Protein AF-A0A0W0F720-F1 (afdb_monomer_lite)

Sequence (167 aa):
MTMDANVFPLRGQIEKCSETKIVVDVYQADHIATILGLTQLRLILYTLLVGSDFNNGVLGIGPEIAYGLALASVGDNLISQYQQLSEEDGSEQLLNYLDQLKNDIVHELQNNKHKCLSCHFQKLAKELEQSNDFPTNWLSPLSFFIHLSTSWTHPHANPPDFGQCTS

pLDDT: mean 82.07, std 16.77, range [40.72, 97.06]

Radius of gyration: 23.6 Å; chains: 1; bounding box: 68×61×56 Å

Organism: Moniliophthora roreri (NCBI:txid221103)

Secondary structure (DSSP, 8-state):
-PPPP-----------------------HHHHHHHH---HHHHHHHHHHH-BTTB---TT--HHHHHH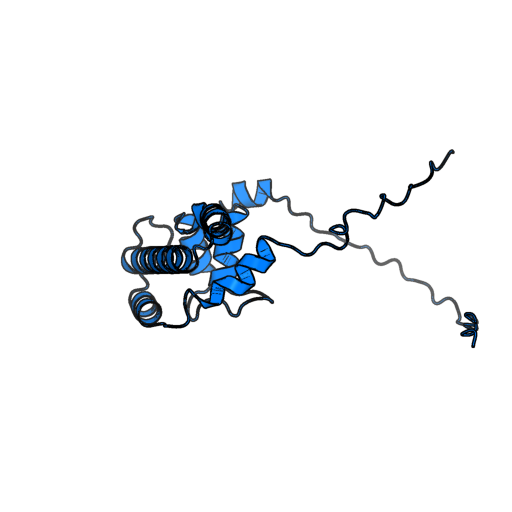HHHTTTTTTHHHHHHHHHHTT-HHHHHHHHHHHHHHHHHHHHH-TTS-SSS--HHHHHHHHT-SSTTGGGHHHHHHHHS---TT--TT-PPP-------

InterPro domains:
  IPR036279 5'-3' exonuclease, C-terminal domain superfamily [SSF47807] (38-131)

Structure (mmCIF, N/CA/C/O backbone):
data_AF-A0A0W0F720-F1
#
_entry.id   AF-A0A0W0F720-F1
#
loop_
_atom_site.group_PDB
_atom_site.id
_atom_site.type_symbol
_atom_site.label_atom_id
_atom_site.label_alt_id
_atom_site.label_comp_id
_atom_site.label_asym_id
_atom_site.label_entity_id
_atom_site.label_seq_id
_atom_site.pdbx_PDB_ins_code
_atom_site.Cartn_x
_atom_site.Cartn_y
_atom_site.Cartn_z
_atom_site.occupancy
_atom_site.B_iso_or_equiv
_atom_site.auth_seq_id
_atom_site.auth_comp_id
_atom_site.auth_asym_id
_atom_site.auth_atom_id
_atom_site.pdbx_PDB_model_num
ATOM 1 N N . MET A 1 1 ? 54.004 -13.759 -7.702 1.00 40.72 1 MET A N 1
ATOM 2 C CA . MET A 1 1 ? 53.291 -14.802 -6.939 1.00 40.72 1 MET A CA 1
ATOM 3 C C . MET A 1 1 ? 52.019 -15.096 -7.720 1.00 40.72 1 MET A C 1
ATOM 5 O O . MET A 1 1 ? 51.046 -14.367 -7.608 1.00 40.72 1 MET A O 1
ATOM 9 N N . THR A 1 2 ? 52.121 -16.015 -8.673 1.00 41.25 2 THR A N 1
ATOM 10 C CA . THR A 1 2 ? 51.064 -16.384 -9.623 1.00 41.25 2 THR A CA 1
ATOM 11 C C . THR A 1 2 ? 50.180 -17.430 -8.959 1.00 41.25 2 THR A C 1
ATOM 13 O O . THR A 1 2 ? 50.687 -18.482 -8.584 1.00 41.25 2 THR A O 1
ATOM 16 N N . MET A 1 3 ? 48.899 -17.113 -8.749 1.00 50.31 3 MET A N 1
ATOM 17 C CA . MET A 1 3 ? 47.930 -18.088 -8.251 1.00 50.31 3 MET A CA 1
ATOM 18 C C . MET A 1 3 ? 47.677 -19.144 -9.325 1.00 50.31 3 MET A C 1
ATOM 20 O O . MET A 1 3 ? 47.357 -18.820 -10.468 1.00 50.31 3 MET A O 1
ATOM 24 N N . ASP A 1 4 ? 47.904 -20.385 -8.909 1.00 48.53 4 ASP A N 1
ATOM 25 C CA . ASP A 1 4 ? 47.860 -21.608 -9.690 1.00 48.53 4 ASP A CA 1
ATOM 26 C C . ASP A 1 4 ? 46.502 -21.875 -10.332 1.00 48.53 4 ASP A C 1
ATOM 28 O O . ASP A 1 4 ? 45.432 -21.593 -9.789 1.00 48.53 4 ASP A O 1
ATOM 32 N N . ALA A 1 5 ? 46.597 -22.464 -11.516 1.00 49.28 5 ALA A N 1
ATOM 33 C CA . ALA A 1 5 ? 45.495 -22.860 -12.356 1.00 49.28 5 ALA A CA 1
ATOM 34 C C . ALA A 1 5 ? 44.690 -24.023 -11.757 1.00 49.28 5 ALA A C 1
ATOM 36 O O . ALA A 1 5 ? 45.227 -25.007 -11.253 1.00 49.28 5 ALA A O 1
ATOM 37 N N . ASN A 1 6 ? 43.375 -23.898 -11.923 1.00 50.19 6 ASN A N 1
ATOM 38 C CA . ASN A 1 6 ? 42.373 -24.950 -12.056 1.00 50.19 6 ASN A CA 1
ATOM 39 C C . ASN A 1 6 ? 42.934 -26.355 -12.346 1.00 50.19 6 ASN A C 1
ATOM 41 O O . ASN A 1 6 ? 43.263 -26.679 -13.486 1.00 50.19 6 ASN A O 1
ATOM 45 N N . VAL A 1 7 ? 42.904 -27.229 -11.340 1.00 43.12 7 VAL A N 1
ATOM 46 C CA . VAL A 1 7 ? 42.933 -28.683 -11.534 1.00 43.12 7 VAL A CA 1
ATOM 47 C C . VAL A 1 7 ? 41.837 -29.289 -10.663 1.00 43.12 7 VAL A C 1
ATOM 49 O O . VAL A 1 7 ? 42.060 -29.672 -9.519 1.00 43.12 7 VAL A O 1
ATOM 52 N N . PHE A 1 8 ? 40.621 -29.362 -11.205 1.00 51.31 8 PHE A N 1
ATOM 53 C CA . PHE A 1 8 ? 39.591 -30.252 -10.673 1.00 51.31 8 PHE A CA 1
ATOM 54 C C . PHE A 1 8 ? 39.796 -31.643 -11.294 1.00 51.31 8 PHE A C 1
ATOM 56 O O . PHE A 1 8 ? 39.709 -31.772 -12.518 1.00 51.31 8 PHE A O 1
ATOM 63 N N . PRO A 1 9 ? 40.056 -32.704 -10.508 1.00 49.94 9 PRO A N 1
ATOM 64 C CA . PRO A 1 9 ? 40.151 -34.051 -11.044 1.00 49.94 9 PRO A CA 1
ATOM 65 C C . PRO A 1 9 ? 38.734 -34.593 -11.272 1.00 49.94 9 PRO A C 1
ATOM 67 O O . PRO A 1 9 ? 38.101 -35.155 -10.380 1.00 49.94 9 PRO A O 1
ATOM 70 N N . LEU A 1 10 ? 38.218 -34.422 -12.489 1.00 48.28 10 LEU A N 1
ATOM 71 C CA . LEU A 1 10 ? 36.960 -35.029 -12.923 1.00 48.28 10 LEU A CA 1
ATOM 72 C C . LEU A 1 10 ? 37.157 -36.530 -13.187 1.00 48.28 10 LEU A C 1
ATOM 74 O O . LEU A 1 10 ? 37.465 -36.964 -14.296 1.00 48.28 10 LEU A O 1
ATOM 78 N N . ARG A 1 11 ? 36.939 -37.339 -12.149 1.00 51.41 11 ARG A N 1
ATOM 79 C CA . ARG A 1 11 ? 36.529 -38.750 -12.264 1.00 51.41 11 ARG A CA 1
ATOM 80 C C . ARG A 1 11 ? 35.359 -39.020 -11.314 1.00 51.41 11 ARG A C 1
ATOM 82 O O . ARG A 1 11 ? 35.405 -39.902 -10.467 1.00 51.41 11 ARG A O 1
ATOM 89 N N . GLY A 1 12 ? 34.307 -38.218 -11.453 1.00 52.91 12 GLY A N 1
ATOM 90 C CA . GLY A 1 12 ? 32.984 -38.527 -10.917 1.00 52.91 12 GLY A CA 1
ATOM 91 C C . GLY A 1 12 ? 32.187 -39.268 -11.982 1.00 52.91 12 GLY A C 1
ATOM 92 O O . GLY A 1 12 ? 32.141 -38.830 -13.130 1.00 5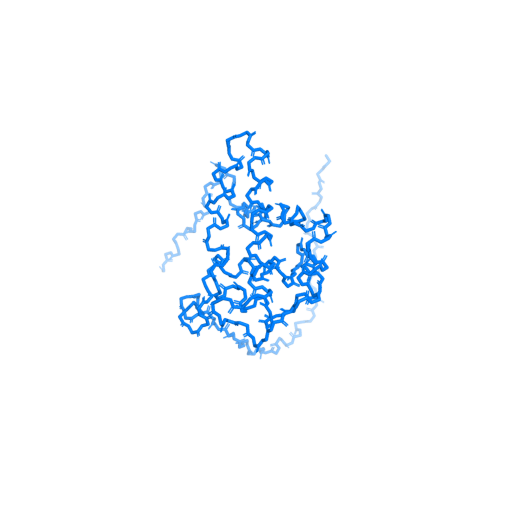2.91 12 GLY A O 1
ATOM 93 N N . GLN A 1 13 ? 31.615 -40.414 -11.623 1.00 54.00 13 GLN A N 1
ATOM 94 C CA . GLN A 1 13 ? 30.661 -41.132 -12.461 1.00 54.00 13 GLN A CA 1
ATOM 95 C C . GLN A 1 13 ? 29.547 -40.163 -12.876 1.00 54.00 13 GLN A C 1
ATOM 97 O O . GLN A 1 13 ? 29.012 -39.446 -12.035 1.00 54.00 13 GLN A O 1
ATOM 102 N N . ILE A 1 14 ? 29.234 -40.112 -14.172 1.00 57.03 14 ILE A N 1
ATOM 103 C CA . ILE A 1 14 ? 28.109 -39.330 -14.686 1.00 57.03 14 ILE A CA 1
ATOM 104 C C . ILE A 1 14 ? 26.842 -40.033 -14.198 1.00 57.03 14 ILE A C 1
ATOM 106 O O . ILE A 1 14 ? 26.371 -40.992 -14.814 1.00 57.03 14 ILE A O 1
ATOM 110 N N . GLU A 1 15 ? 26.333 -39.604 -13.045 1.00 60.09 15 GLU A N 1
ATOM 111 C CA . GLU A 1 15 ? 24.988 -39.949 -12.610 1.00 60.09 15 GLU A CA 1
ATOM 112 C C . GLU A 1 15 ? 24.003 -39.453 -13.669 1.00 60.09 15 GLU A C 1
ATOM 114 O O . GLU A 1 15 ? 24.095 -38.339 -14.190 1.00 60.09 15 GLU A O 1
ATOM 119 N N . LYS A 1 16 ? 23.084 -40.341 -14.041 1.00 54.66 16 LYS A N 1
ATOM 120 C CA . LYS A 1 16 ? 22.041 -40.104 -15.033 1.00 54.66 16 LYS A CA 1
ATOM 121 C C . LYS A 1 16 ? 21.213 -38.904 -14.564 1.00 54.66 16 LYS A C 1
ATOM 123 O O . LYS A 1 16 ? 20.422 -39.033 -13.635 1.00 54.66 16 LYS A O 1
ATOM 128 N N . CYS A 1 17 ? 21.410 -37.746 -15.192 1.00 56.78 17 CYS A N 1
ATOM 129 C CA . CYS A 1 17 ? 20.606 -36.559 -14.939 1.00 56.78 17 CYS A CA 1
ATOM 130 C C . CYS A 1 17 ? 19.174 -36.876 -15.388 1.00 56.78 17 CYS A C 1
ATOM 132 O O . CYS A 1 17 ? 18.890 -36.972 -16.582 1.00 56.78 17 CYS A O 1
ATOM 134 N N . SER A 1 18 ? 18.300 -37.177 -14.429 1.00 64.56 18 SER A N 1
ATOM 135 C CA . SER A 1 18 ? 16.885 -37.400 -14.692 1.00 64.56 18 SER A CA 1
ATOM 136 C C . SER A 1 18 ? 16.275 -36.084 -15.152 1.00 64.56 18 SER A C 1
ATOM 138 O O . SER A 1 18 ? 16.347 -35.089 -14.436 1.00 64.56 18 SER A O 1
ATOM 140 N N . GLU A 1 19 ? 15.700 -36.100 -16.347 1.00 66.62 19 GLU A N 1
ATOM 141 C CA . GLU A 1 19 ? 15.086 -34.959 -17.015 1.00 66.62 19 GLU A CA 1
ATOM 142 C C . GLU A 1 19 ? 13.943 -34.394 -16.152 1.00 66.62 19 GLU A C 1
ATOM 144 O O . GLU A 1 19 ? 12.833 -34.927 -16.107 1.00 66.62 19 GLU A O 1
ATOM 149 N N . THR A 1 20 ? 14.223 -33.334 -15.395 1.00 73.56 20 THR A N 1
ATOM 150 C CA . THR A 1 20 ? 13.205 -32.590 -14.656 1.00 73.56 20 THR A CA 1
ATOM 151 C C . THR A 1 20 ? 12.494 -31.664 -15.631 1.00 73.56 20 THR A C 1
ATOM 153 O O . THR A 1 20 ? 13.048 -30.676 -16.106 1.00 73.56 20 THR A O 1
ATOM 156 N N . LYS A 1 21 ? 11.236 -31.985 -15.944 1.00 77.94 21 LYS A N 1
ATOM 157 C CA . LYS A 1 21 ? 10.357 -31.097 -16.707 1.00 77.94 21 LYS A CA 1
ATOM 158 C C . LYS A 1 21 ? 10.119 -29.821 -15.897 1.00 77.94 21 LYS A C 1
ATOM 160 O O . LYS A 1 21 ? 9.363 -29.832 -14.928 1.00 77.94 21 LYS A O 1
ATOM 165 N N . ILE A 1 22 ? 10.762 -28.731 -16.301 1.00 82.56 22 ILE A N 1
ATOM 166 C CA . ILE A 1 22 ? 10.558 -27.409 -15.709 1.00 82.56 22 ILE A CA 1
ATOM 167 C C . ILE A 1 22 ? 9.231 -26.861 -16.243 1.00 82.56 22 ILE A C 1
ATOM 169 O O . ILE A 1 22 ? 9.065 -26.677 -17.449 1.00 82.56 22 ILE A O 1
ATOM 173 N N . VAL A 1 23 ? 8.274 -26.634 -15.346 1.00 86.06 23 VAL A N 1
ATOM 174 C CA . VAL A 1 23 ? 7.039 -25.896 -15.637 1.00 86.06 23 VAL A CA 1
ATOM 175 C C . VAL A 1 23 ? 7.237 -24.478 -15.118 1.00 86.06 23 VAL A C 1
ATOM 177 O O . VAL A 1 23 ? 7.634 -24.300 -13.969 1.00 86.06 23 VAL A O 1
ATOM 180 N N . VAL A 1 24 ? 7.007 -23.485 -15.976 1.00 88.88 24 VAL A N 1
ATOM 181 C CA . VAL A 1 24 ? 7.143 -22.062 -15.646 1.00 88.88 24 VAL A CA 1
ATOM 182 C C . VAL A 1 24 ? 5.781 -21.404 -15.797 1.00 88.88 24 VAL A C 1
ATOM 184 O O . VAL A 1 24 ? 5.200 -21.445 -16.882 1.00 88.88 24 VAL A O 1
ATOM 187 N N . ASP A 1 25 ? 5.304 -20.773 -14.727 1.00 91.94 25 ASP A N 1
ATOM 188 C CA . ASP A 1 25 ? 4.139 -19.897 -14.781 1.00 91.94 25 ASP A CA 1
ATOM 189 C C . ASP A 1 25 ? 4.586 -18.494 -15.189 1.00 91.94 25 ASP A C 1
ATOM 191 O O . ASP A 1 25 ? 5.444 -17.881 -14.549 1.00 91.94 25 ASP A O 1
ATOM 195 N N . VAL A 1 26 ? 4.019 -17.991 -16.283 1.00 91.62 26 VAL A N 1
ATOM 196 C CA . VAL A 1 26 ? 4.356 -16.676 -16.832 1.00 91.62 26 VAL A CA 1
ATOM 197 C C . VAL A 1 26 ? 3.230 -15.705 -16.520 1.00 91.62 26 VAL A C 1
ATOM 199 O O . VAL A 1 26 ? 2.098 -15.886 -16.968 1.00 91.62 26 VAL A O 1
ATOM 202 N N . TYR A 1 27 ? 3.562 -14.638 -15.799 1.00 91.81 27 TYR A N 1
ATOM 203 C CA . TYR A 1 27 ? 2.641 -13.553 -15.490 1.00 91.81 27 TYR A CA 1
ATOM 204 C C . TYR A 1 27 ? 3.054 -12.296 -16.249 1.00 91.81 27 TYR A C 1
ATOM 206 O O . TYR A 1 27 ? 4.208 -11.873 -16.195 1.00 91.81 27 TYR A O 1
ATOM 214 N N . GLN A 1 28 ? 2.106 -11.695 -16.963 1.00 93.44 28 GLN A N 1
ATOM 215 C CA . GLN A 1 28 ? 2.325 -10.442 -17.680 1.00 93.44 28 GLN A CA 1
ATOM 216 C C . GLN A 1 28 ? 1.856 -9.267 -16.824 1.00 93.44 28 GLN A C 1
ATOM 218 O O . GLN A 1 28 ? 0.734 -9.281 -16.314 1.00 93.44 28 GLN A O 1
ATOM 223 N N . ALA A 1 29 ? 2.701 -8.243 -16.694 1.00 91.38 29 ALA A N 1
ATOM 224 C CA . ALA A 1 29 ? 2.407 -7.059 -15.888 1.00 91.38 29 ALA A CA 1
ATOM 225 C C . ALA A 1 29 ? 1.110 -6.362 -16.336 1.00 91.38 29 ALA A C 1
ATOM 227 O O . ALA A 1 29 ? 0.280 -6.026 -15.495 1.00 91.38 29 ALA A O 1
ATOM 228 N N . ASP A 1 30 ? 0.882 -6.241 -17.647 1.00 93.75 30 ASP A N 1
ATOM 229 C CA . ASP A 1 30 ? -0.328 -5.617 -18.198 1.00 93.75 30 ASP A CA 1
ATOM 230 C C . ASP A 1 30 ? -1.601 -6.392 -17.832 1.00 93.75 30 ASP A C 1
ATOM 232 O O . ASP A 1 30 ? -2.635 -5.801 -17.511 1.00 93.75 30 ASP A O 1
ATOM 236 N N . HIS A 1 31 ? -1.528 -7.727 -17.815 1.00 93.94 31 HIS A N 1
ATOM 237 C CA . HIS A 1 31 ? -2.639 -8.570 -17.374 1.00 93.94 31 HIS A CA 1
ATOM 238 C C . HIS A 1 31 ? -2.897 -8.429 -15.873 1.00 93.94 31 HIS A C 1
ATOM 240 O O . HIS A 1 31 ? -4.054 -8.315 -15.475 1.00 93.94 31 HIS A O 1
ATOM 246 N N . ILE A 1 32 ? -1.850 -8.383 -15.043 1.00 91.88 32 ILE A N 1
ATOM 247 C CA . ILE A 1 32 ? -1.988 -8.130 -13.600 1.00 91.88 32 ILE A CA 1
ATOM 248 C C . ILE A 1 32 ? -2.660 -6.773 -13.367 1.00 91.88 32 ILE A C 1
ATOM 250 O O . ILE A 1 32 ? -3.638 -6.692 -12.623 1.00 91.88 32 ILE A O 1
ATOM 254 N N . ALA A 1 33 ? -2.184 -5.726 -14.041 1.00 92.94 33 ALA A N 1
ATOM 255 C CA . ALA A 1 33 ? -2.739 -4.384 -13.920 1.00 92.94 33 ALA A CA 1
ATOM 256 C C . ALA A 1 33 ? -4.206 -4.328 -14.364 1.00 92.94 33 ALA A C 1
ATOM 258 O O . ALA A 1 33 ? -5.018 -3.684 -13.706 1.00 92.94 33 ALA A O 1
ATOM 259 N N . THR A 1 34 ? -4.566 -5.043 -15.431 1.00 93.94 34 THR A N 1
ATOM 260 C CA . THR A 1 34 ? -5.942 -5.075 -15.949 1.00 93.94 34 THR A CA 1
ATOM 261 C C . THR A 1 34 ? -6.887 -5.861 -15.040 1.00 93.94 34 THR A C 1
ATOM 263 O O . THR A 1 34 ? -8.003 -5.418 -14.782 1.00 93.94 34 THR A O 1
ATOM 266 N N . ILE A 1 35 ? -6.460 -7.028 -14.551 1.00 94.56 35 ILE A N 1
ATOM 267 C CA . ILE A 1 35 ? -7.318 -7.941 -13.781 1.00 94.56 35 ILE A CA 1
ATOM 268 C C . ILE A 1 35 ? -7.445 -7.485 -12.325 1.00 94.56 35 ILE A C 1
ATOM 270 O O . ILE A 1 35 ? -8.536 -7.528 -11.761 1.00 94.56 35 ILE A O 1
ATOM 274 N N . LEU A 1 36 ? -6.337 -7.058 -11.714 1.00 93.81 36 LEU A N 1
ATOM 275 C CA . LEU A 1 36 ? -6.280 -6.689 -10.297 1.00 93.81 36 LEU A CA 1
ATOM 276 C C . LEU A 1 36 ? -6.307 -5.175 -10.071 1.00 93.81 36 LEU A C 1
ATOM 278 O O . LEU A 1 36 ? -6.319 -4.733 -8.931 1.00 93.81 36 LEU A O 1
ATOM 282 N N . GLY A 1 37 ? -6.251 -4.350 -11.119 1.00 93.06 37 GLY A N 1
ATOM 283 C CA . GLY A 1 37 ? -6.135 -2.896 -10.954 1.00 93.06 37 GLY A CA 1
ATOM 284 C C . GLY A 1 37 ? -4.812 -2.454 -10.312 1.00 93.06 37 GLY A C 1
ATOM 285 O O . GLY A 1 37 ? -4.713 -1.318 -9.838 1.00 93.06 37 GLY A O 1
ATOM 286 N N . LEU A 1 38 ? -3.808 -3.339 -10.264 1.00 92.44 38 LEU A N 1
ATOM 287 C CA . LEU A 1 38 ? -2.510 -3.097 -9.638 1.00 92.44 38 LEU A CA 1
ATOM 288 C C . LEU A 1 38 ? -1.472 -2.716 -10.690 1.00 92.44 38 LEU A C 1
ATOM 290 O O . LEU A 1 38 ? -0.831 -3.568 -11.302 1.00 92.44 38 LEU A O 1
ATOM 294 N N . THR A 1 39 ? -1.295 -1.414 -10.885 1.00 93.25 39 THR A N 1
ATOM 295 C CA . THR A 1 39 ? -0.152 -0.877 -11.629 1.00 93.25 39 THR A CA 1
ATOM 296 C C . THR A 1 39 ? 1.144 -1.094 -10.843 1.00 93.25 39 THR A C 1
ATOM 298 O O . THR A 1 39 ? 1.119 -1.377 -9.644 1.00 93.25 39 THR A O 1
ATOM 301 N N . GLN A 1 40 ? 2.298 -0.899 -11.486 1.00 91.19 40 GLN A N 1
ATOM 302 C CA . GLN A 1 40 ? 3.595 -0.956 -10.802 1.00 91.19 40 GLN A CA 1
ATOM 303 C C . GLN A 1 40 ? 3.649 -0.032 -9.570 1.00 91.19 40 GLN A C 1
ATOM 305 O O . GLN A 1 40 ? 4.138 -0.436 -8.519 1.00 91.19 40 GLN A O 1
ATOM 310 N N . LEU A 1 41 ? 3.095 1.182 -9.675 1.00 92.00 41 LEU A N 1
ATOM 311 C CA . LEU A 1 41 ? 3.053 2.158 -8.578 1.00 92.00 41 LEU A CA 1
ATOM 312 C C . LEU A 1 41 ? 2.242 1.632 -7.389 1.00 92.00 41 LEU A C 1
ATOM 314 O O . LEU A 1 41 ? 2.676 1.697 -6.240 1.00 92.00 41 LEU A O 1
ATOM 318 N N . ARG A 1 42 ? 1.086 1.037 -7.682 1.00 94.06 42 ARG A N 1
ATOM 319 C CA . ARG A 1 42 ? 0.202 0.442 -6.678 1.00 94.06 42 ARG A CA 1
ATOM 320 C C . ARG A 1 42 ? 0.803 -0.804 -6.043 1.00 94.06 42 ARG A C 1
ATOM 322 O O . ARG A 1 42 ? 0.610 -1.015 -4.851 1.00 94.06 42 ARG A O 1
ATOM 329 N N . LEU A 1 43 ? 1.564 -1.595 -6.802 1.00 93.56 43 LEU A N 1
ATOM 330 C CA . LEU A 1 43 ? 2.329 -2.724 -6.267 1.00 93.56 43 LEU A CA 1
ATOM 331 C C . LEU A 1 43 ? 3.432 -2.262 -5.316 1.00 93.56 43 LEU A C 1
ATOM 333 O O . LEU A 1 43 ? 3.643 -2.894 -4.284 1.00 93.56 43 LEU A O 1
ATOM 337 N N . ILE A 1 44 ? 4.104 -1.151 -5.615 1.00 93.38 44 ILE A N 1
ATOM 338 C CA . ILE A 1 44 ? 5.102 -0.577 -4.706 1.00 93.38 44 ILE A CA 1
ATOM 339 C C . ILE A 1 44 ? 4.434 -0.108 -3.414 1.00 93.38 44 ILE A C 1
ATOM 341 O O . ILE A 1 44 ? 4.867 -0.521 -2.342 1.00 93.38 44 ILE A O 1
ATOM 345 N N . LEU A 1 45 ? 3.332 0.649 -3.489 1.00 94.75 45 LEU A N 1
ATOM 346 C CA . LEU A 1 45 ? 2.570 1.031 -2.293 1.00 94.75 45 LEU A CA 1
ATOM 347 C C . LEU A 1 45 ? 2.110 -0.198 -1.494 1.00 94.75 45 LEU A C 1
ATOM 349 O O . LEU A 1 45 ? 2.305 -0.256 -0.283 1.00 94.75 45 LEU A O 1
ATOM 353 N N . TYR A 1 46 ? 1.542 -1.199 -2.168 1.00 95.56 46 TYR A N 1
ATOM 354 C CA . TYR A 1 46 ? 1.132 -2.457 -1.547 1.00 95.56 46 TYR A CA 1
ATOM 355 C C . TYR A 1 46 ? 2.295 -3.118 -0.793 1.00 95.56 46 TYR A C 1
ATOM 357 O O . TYR A 1 46 ? 2.142 -3.535 0.352 1.00 95.56 46 TYR A O 1
ATOM 365 N N . THR A 1 47 ? 3.476 -3.156 -1.404 1.00 94.56 47 THR A N 1
ATOM 366 C CA . THR A 1 47 ? 4.679 -3.768 -0.827 1.00 94.56 47 THR A CA 1
ATOM 367 C C . THR A 1 47 ? 5.211 -2.962 0.363 1.00 94.56 47 THR A C 1
ATOM 369 O O . THR A 1 47 ? 5.630 -3.526 1.373 1.00 94.56 47 THR A O 1
ATOM 372 N N . LEU A 1 48 ? 5.127 -1.631 0.306 1.00 94.56 48 LEU A N 1
ATOM 373 C CA . LEU A 1 48 ? 5.472 -0.753 1.426 1.00 94.56 48 LEU A CA 1
ATOM 374 C C . LEU A 1 48 ? 4.547 -0.944 2.636 1.00 94.56 48 LEU A C 1
ATOM 376 O O . LEU A 1 48 ? 4.993 -0.834 3.780 1.00 94.56 48 LEU A O 1
ATOM 380 N N . LEU A 1 49 ? 3.277 -1.256 2.377 1.00 95.50 49 LEU A N 1
ATOM 381 C CA . LEU A 1 49 ? 2.253 -1.489 3.391 1.00 95.50 49 LEU A CA 1
ATOM 382 C C . LEU A 1 49 ? 2.333 -2.892 4.005 1.00 95.50 49 LEU A C 1
ATOM 384 O O . LEU A 1 49 ? 2.310 -3.013 5.225 1.00 95.50 49 LEU A O 1
ATOM 388 N N . VAL A 1 50 ? 2.434 -3.942 3.188 1.00 96.31 50 VAL A N 1
ATOM 389 C CA . VAL A 1 50 ? 2.455 -5.341 3.662 1.00 96.31 50 VAL A CA 1
ATOM 390 C C . VAL A 1 50 ? 3.833 -5.749 4.178 1.00 96.31 50 VAL A C 1
ATOM 392 O O . VAL A 1 50 ? 3.935 -6.534 5.116 1.00 96.31 50 VAL A O 1
ATOM 395 N N . GLY A 1 51 ? 4.885 -5.201 3.577 1.00 94.25 51 GLY A N 1
ATOM 396 C CA . GLY A 1 51 ? 6.261 -5.612 3.800 1.00 94.25 51 GLY A CA 1
ATOM 397 C C . GLY A 1 51 ? 6.828 -6.442 2.652 1.00 94.25 51 GLY A C 1
ATOM 398 O O . GLY A 1 51 ? 6.112 -6.995 1.816 1.00 94.25 51 GLY A O 1
ATOM 399 N N . SER A 1 52 ? 8.151 -6.503 2.626 1.00 90.75 52 SER A N 1
ATOM 400 C CA . SER A 1 52 ? 8.993 -7.237 1.687 1.00 90.75 52 SER A CA 1
ATOM 401 C C . SER A 1 52 ? 10.323 -7.567 2.349 1.00 90.75 52 SER A C 1
ATOM 403 O O . SER A 1 52 ? 10.574 -7.197 3.493 1.00 90.75 52 SER A O 1
ATOM 405 N N . ASP A 1 53 ? 11.234 -8.174 1.599 1.00 89.31 53 ASP A N 1
ATOM 406 C CA . ASP A 1 53 ? 12.602 -8.411 2.063 1.00 89.31 53 ASP A CA 1
ATOM 407 C C . ASP A 1 53 ? 13.350 -7.112 2.433 1.00 89.31 53 ASP A C 1
ATOM 409 O O . ASP A 1 53 ? 14.345 -7.152 3.155 1.00 89.31 53 ASP A O 1
ATOM 413 N N . PHE A 1 54 ? 12.866 -5.951 1.973 1.00 84.00 54 PHE A N 1
ATOM 414 C CA . PHE A 1 54 ? 13.472 -4.642 2.226 1.00 84.00 54 PHE A CA 1
ATOM 415 C C . PHE A 1 54 ? 12.776 -3.848 3.341 1.00 84.00 54 PHE A C 1
ATOM 417 O O . PHE A 1 54 ? 13.315 -2.836 3.790 1.00 84.00 54 PHE A O 1
ATOM 424 N N . ASN A 1 55 ? 11.583 -4.259 3.788 1.00 89.88 55 ASN A N 1
ATOM 425 C CA . ASN A 1 55 ? 10.817 -3.550 4.815 1.00 89.88 55 ASN A CA 1
ATOM 426 C C . ASN A 1 55 ? 9.848 -4.467 5.568 1.00 89.88 55 ASN A C 1
ATOM 428 O O . ASN A 1 55 ? 9.169 -5.296 4.984 1.00 89.88 55 ASN A O 1
ATOM 432 N N . ASN A 1 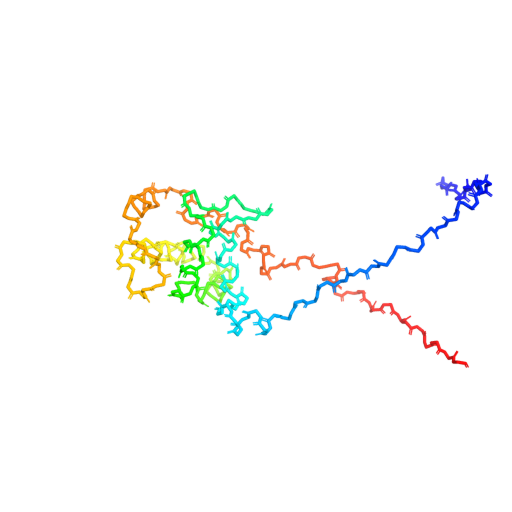56 ? 9.649 -4.222 6.861 1.00 90.94 56 ASN A N 1
ATOM 433 C CA . ASN A 1 56 ? 8.702 -5.009 7.665 1.00 90.94 56 ASN A CA 1
ATOM 434 C C . ASN A 1 56 ? 7.221 -4.657 7.420 1.00 90.94 56 ASN A C 1
ATOM 436 O O . ASN A 1 56 ? 6.350 -5.157 8.127 1.00 90.94 56 ASN A O 1
ATOM 440 N N . GLY A 1 57 ? 6.934 -3.770 6.464 1.00 93.06 57 GLY A N 1
ATOM 441 C CA . GLY A 1 57 ? 5.593 -3.248 6.237 1.00 93.06 57 GLY A CA 1
ATOM 442 C C . GLY A 1 57 ? 5.118 -2.331 7.360 1.00 93.06 57 GLY A C 1
ATOM 443 O O . GLY A 1 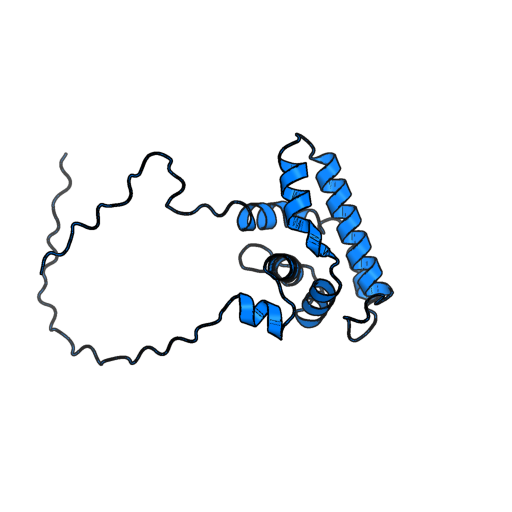57 ? 5.908 -1.768 8.125 1.00 93.06 57 GLY A O 1
ATOM 444 N N . VAL A 1 58 ? 3.803 -2.177 7.439 1.00 93.88 58 VAL A N 1
ATOM 445 C CA . VAL A 1 58 ? 3.106 -1.379 8.439 1.00 93.88 58 VAL A CA 1
ATOM 446 C C . VAL A 1 58 ? 2.327 -2.318 9.356 1.00 93.88 58 VAL A C 1
ATOM 448 O O . VAL A 1 58 ? 1.483 -3.095 8.909 1.00 93.88 58 VAL A O 1
ATOM 451 N N . LEU A 1 59 ? 2.600 -2.244 10.660 1.00 93.50 59 LEU A N 1
ATOM 452 C CA . LEU A 1 59 ? 1.982 -3.133 11.642 1.00 93.50 59 LEU A CA 1
ATOM 453 C C . LEU A 1 59 ? 0.449 -3.035 11.583 1.00 93.50 59 LEU A C 1
ATOM 455 O O . LEU A 1 59 ? -0.120 -1.951 11.661 1.00 93.50 59 LEU A O 1
ATOM 459 N N . GLY A 1 60 ? -0.213 -4.186 11.463 1.00 93.56 60 GLY A N 1
ATOM 460 C CA . GLY A 1 60 ? -1.673 -4.277 11.396 1.00 93.56 60 GLY A CA 1
ATOM 461 C C . GLY A 1 60 ? -2.273 -4.076 10.001 1.00 93.56 60 GLY A C 1
ATOM 462 O O . GLY A 1 60 ? -3.459 -4.357 9.825 1.00 93.56 60 GLY A O 1
ATOM 463 N N . ILE A 1 61 ? -1.484 -3.674 8.997 1.00 95.75 61 ILE A N 1
ATOM 464 C CA . ILE A 1 61 ? -1.922 -3.657 7.597 1.00 95.75 61 ILE A CA 1
ATOM 465 C C . ILE A 1 61 ? -1.572 -4.997 6.942 1.00 95.75 61 ILE A C 1
ATOM 467 O O . ILE A 1 61 ? -0.424 -5.279 6.617 1.00 95.75 61 ILE A O 1
ATOM 471 N N . GLY A 1 62 ? -2.591 -5.836 6.748 1.00 96.00 62 GLY A N 1
ATOM 472 C CA . GLY A 1 62 ? -2.470 -7.081 5.988 1.00 96.00 62 GLY A CA 1
ATOM 473 C C . GLY A 1 62 ? -2.703 -6.899 4.479 1.00 96.00 62 GLY A C 1
ATOM 474 O O . GLY A 1 62 ? -3.137 -5.826 4.048 1.00 96.00 62 GLY A O 1
ATOM 475 N N . PRO A 1 63 ? -2.503 -7.966 3.679 1.00 96.75 63 PRO A N 1
ATOM 476 C CA . PRO A 1 63 ? -2.713 -7.977 2.228 1.00 96.75 63 PRO A CA 1
ATOM 477 C C . PRO A 1 63 ? -4.042 -7.376 1.759 1.00 96.75 63 PRO A C 1
ATOM 479 O O . PRO A 1 63 ? -4.065 -6.573 0.835 1.00 96.75 63 PRO A O 1
ATOM 482 N N . GLU A 1 64 ? -5.156 -7.714 2.409 1.00 96.50 64 GLU A N 1
ATOM 483 C CA . GLU A 1 64 ? -6.486 -7.241 1.999 1.00 96.50 64 GLU A CA 1
ATOM 484 C C . GLU A 1 64 ? -6.646 -5.725 2.175 1.00 96.50 64 GLU A C 1
ATOM 486 O O . GLU A 1 64 ? -7.150 -5.039 1.285 1.00 96.50 64 GLU A O 1
ATOM 491 N N . ILE A 1 65 ? -6.175 -5.190 3.306 1.00 96.88 65 ILE A N 1
ATOM 492 C CA . ILE A 1 65 ? -6.223 -3.753 3.601 1.00 96.88 65 ILE A CA 1
ATOM 493 C C . ILE A 1 65 ? -5.288 -3.010 2.647 1.00 96.88 65 ILE A C 1
ATOM 495 O O . ILE A 1 65 ? -5.688 -2.014 2.049 1.00 96.88 65 ILE A O 1
ATOM 499 N N . ALA A 1 66 ? -4.063 -3.511 2.465 1.00 97.06 66 ALA A N 1
ATOM 500 C CA . ALA A 1 66 ? -3.093 -2.919 1.551 1.00 97.06 66 ALA A CA 1
ATOM 501 C C . ALA A 1 66 ? -3.597 -2.902 0.105 1.00 97.06 66 ALA A C 1
ATOM 503 O O . ALA A 1 66 ? -3.434 -1.901 -0.587 1.00 97.06 66 ALA A O 1
ATOM 504 N N . TYR A 1 67 ? -4.244 -3.979 -0.344 1.00 96.94 67 TYR A N 1
ATOM 505 C CA . TYR A 1 67 ? -4.852 -4.048 -1.668 1.00 96.94 67 TYR A CA 1
ATOM 506 C C . TYR A 1 67 ? -5.970 -3.012 -1.826 1.00 96.94 67 TYR A C 1
ATOM 508 O O . TYR A 1 67 ? -5.981 -2.268 -2.805 1.00 96.94 67 TYR A O 1
ATOM 516 N N . GLY A 1 68 ? -6.860 -2.890 -0.836 1.00 96.75 68 GLY A N 1
ATOM 517 C CA . GLY A 1 68 ? -7.902 -1.863 -0.850 1.00 96.75 68 GLY A CA 1
ATOM 518 C C . GLY A 1 68 ? -7.338 -0.437 -0.865 1.00 96.75 68 GLY A C 1
ATOM 519 O O . GLY A 1 68 ? -7.803 0.394 -1.643 1.00 96.75 68 GLY A O 1
ATOM 520 N N . LEU A 1 69 ? -6.291 -0.160 -0.083 1.00 96.25 69 LEU A N 1
ATOM 521 C CA . LEU A 1 69 ? -5.591 1.133 -0.096 1.00 96.25 69 LEU A CA 1
ATOM 522 C C . LEU A 1 69 ? -4.907 1.414 -1.442 1.00 96.25 69 LEU A C 1
ATOM 524 O O . LEU A 1 69 ? -4.952 2.542 -1.934 1.00 96.25 69 LEU A O 1
ATOM 528 N N . ALA A 1 70 ? -4.315 0.392 -2.062 1.00 95.50 70 ALA A N 1
ATOM 529 C CA . ALA A 1 70 ? -3.706 0.500 -3.383 1.00 95.50 70 ALA A CA 1
ATOM 530 C C . ALA A 1 70 ? -4.746 0.793 -4.477 1.00 95.50 70 ALA A C 1
ATOM 532 O O . ALA A 1 70 ? -4.488 1.593 -5.376 1.00 95.50 70 ALA A O 1
ATOM 533 N N . LEU A 1 71 ? -5.943 0.207 -4.382 1.00 95.94 71 LEU A N 1
ATOM 534 C CA . LEU A 1 71 ? -7.057 0.503 -5.288 1.00 95.94 71 LEU A CA 1
ATOM 535 C C . LEU A 1 71 ? -7.678 1.886 -5.059 1.00 95.94 71 LEU A C 1
ATOM 537 O O . LEU A 1 71 ? -8.180 2.481 -6.011 1.00 95.94 71 LEU A O 1
ATOM 541 N N . ALA A 1 72 ? -7.609 2.411 -3.834 1.00 94.44 72 ALA A N 1
ATOM 542 C CA . ALA A 1 72 ? -8.095 3.744 -3.482 1.00 94.44 72 ALA A CA 1
ATOM 543 C C . ALA A 1 72 ? -7.215 4.891 -4.022 1.00 94.44 72 ALA A C 1
ATOM 545 O O . ALA A 1 72 ? -7.476 6.052 -3.713 1.00 94.44 72 ALA A O 1
ATOM 546 N N . SER A 1 73 ? -6.181 4.594 -4.823 1.00 89.25 73 SER A N 1
ATOM 547 C CA . SER A 1 73 ? -5.302 5.584 -5.467 1.00 89.25 73 SER A CA 1
ATOM 548 C C . SER A 1 73 ? -4.513 6.486 -4.510 1.00 89.25 73 SER A C 1
ATOM 550 O O . SER A 1 73 ? -3.941 7.485 -4.944 1.00 89.25 73 SER A O 1
ATOM 552 N N . VAL A 1 74 ? -4.423 6.134 -3.223 1.00 88.31 74 VAL A N 1
ATOM 553 C CA . VAL A 1 74 ? -3.821 6.992 -2.187 1.00 88.31 74 VAL A CA 1
ATOM 554 C C . VAL A 1 74 ? -2.329 7.268 -2.443 1.00 88.31 74 VAL A C 1
ATOM 556 O O . VAL A 1 74 ? -1.829 8.318 -2.065 1.00 88.31 74 VAL A O 1
ATOM 559 N N . GLY A 1 75 ? -1.625 6.388 -3.164 1.00 86.88 75 GLY A N 1
ATOM 560 C CA . GLY A 1 75 ? -0.208 6.560 -3.519 1.00 86.88 75 GLY A CA 1
ATOM 561 C C . GLY A 1 75 ? 0.092 6.529 -5.017 1.00 86.88 75 GLY A C 1
ATOM 562 O O . GLY A 1 75 ? 1.227 6.240 -5.387 1.00 86.88 75 GLY A O 1
ATOM 563 N N . ASP A 1 76 ? -0.876 6.829 -5.890 1.00 90.81 76 ASP A N 1
ATOM 564 C CA . ASP A 1 76 ? -0.646 6.801 -7.349 1.00 90.81 76 ASP A CA 1
ATOM 565 C C . ASP A 1 76 ? 0.442 7.805 -7.798 1.00 90.81 76 ASP A C 1
ATOM 567 O O . ASP A 1 76 ? 1.076 7.599 -8.826 1.00 90.81 76 ASP A O 1
ATOM 571 N N . ASN A 1 77 ? 0.723 8.842 -7.001 1.00 90.12 77 ASN A N 1
ATOM 572 C CA . ASN A 1 77 ? 1.766 9.841 -7.275 1.00 90.12 77 ASN A CA 1
ATOM 573 C C . ASN A 1 77 ? 3.064 9.630 -6.471 1.00 90.12 77 ASN A C 1
ATOM 575 O O . ASN A 1 77 ? 3.956 10.477 -6.528 1.00 90.12 77 ASN A O 1
ATOM 579 N N . LEU A 1 78 ? 3.178 8.530 -5.717 1.00 90.12 78 LEU A N 1
ATOM 580 C CA . LEU A 1 78 ? 4.269 8.304 -4.761 1.00 90.12 78 LEU A CA 1
ATOM 581 C C . LEU A 1 78 ? 5.650 8.409 -5.409 1.00 90.12 78 LEU A C 1
ATOM 583 O O . LEU A 1 78 ? 6.509 9.131 -4.915 1.00 90.12 78 LEU A O 1
ATOM 587 N N . ILE A 1 79 ? 5.857 7.726 -6.536 1.00 88.69 79 ILE A N 1
ATOM 588 C CA . ILE A 1 79 ? 7.172 7.691 -7.189 1.00 88.69 79 ILE A CA 1
ATOM 589 C C . ILE A 1 79 ? 7.520 9.038 -7.812 1.00 88.69 79 ILE A C 1
ATOM 591 O O . ILE A 1 79 ? 8.630 9.519 -7.611 1.00 88.69 79 ILE A O 1
ATOM 595 N N . SER A 1 80 ? 6.584 9.662 -8.532 1.00 89.44 80 SER A N 1
ATOM 596 C CA . SER A 1 80 ? 6.841 10.952 -9.179 1.00 89.44 80 SER A CA 1
ATOM 597 C C . SER A 1 80 ? 7.165 12.042 -8.159 1.00 89.44 80 SER A C 1
ATOM 599 O O . SER A 1 80 ? 8.095 12.812 -8.371 1.00 89.44 80 SER A O 1
ATOM 601 N N . GLN A 1 81 ? 6.438 12.076 -7.034 1.00 89.25 81 GLN A N 1
ATOM 602 C CA . GLN A 1 81 ? 6.693 13.037 -5.957 1.00 89.25 81 GLN A CA 1
ATOM 603 C C . GLN A 1 81 ? 8.007 12.730 -5.240 1.00 89.25 81 GLN A C 1
ATOM 605 O O . GLN A 1 81 ? 8.791 13.639 -4.990 1.00 89.25 81 GLN A O 1
ATOM 610 N N . TYR A 1 82 ? 8.293 11.454 -4.968 1.00 88.81 82 TYR A N 1
ATOM 611 C CA . TYR A 1 82 ? 9.561 11.060 -4.361 1.00 88.81 82 TYR A CA 1
ATOM 612 C C . TYR A 1 82 ? 10.756 11.490 -5.219 1.00 88.81 82 TYR A C 1
ATOM 614 O O . TYR A 1 82 ? 11.670 12.118 -4.700 1.00 88.81 82 TYR A O 1
ATOM 622 N N . GLN A 1 83 ? 10.744 11.191 -6.522 1.00 87.94 83 GLN A N 1
ATOM 623 C CA . GLN A 1 83 ? 11.840 11.543 -7.431 1.00 87.94 83 GLN A CA 1
ATOM 624 C C . GLN A 1 83 ? 12.062 13.055 -7.470 1.00 87.94 83 GLN A C 1
ATOM 626 O O . GLN A 1 83 ? 13.168 13.510 -7.188 1.00 87.94 83 GLN A O 1
ATOM 631 N N . GLN A 1 84 ? 10.995 13.823 -7.711 1.00 88.12 84 GLN A N 1
ATOM 632 C CA . GLN A 1 84 ? 11.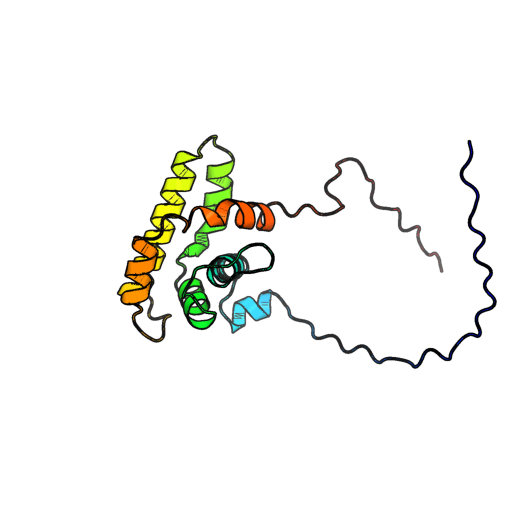061 15.281 -7.786 1.00 88.12 84 GLN A CA 1
ATOM 633 C C . GLN A 1 84 ? 11.621 15.901 -6.496 1.00 88.12 84 GLN A C 1
ATOM 635 O O . GLN A 1 84 ? 12.527 16.727 -6.544 1.00 88.12 84 GLN A O 1
ATOM 640 N N . LEU A 1 85 ? 11.123 15.471 -5.334 1.00 86.94 85 LEU A N 1
ATOM 641 C CA . LEU A 1 85 ? 11.518 16.040 -4.042 1.00 86.94 85 LEU A CA 1
ATOM 642 C C . LEU A 1 85 ? 12.883 15.531 -3.552 1.00 86.94 85 LEU A C 1
ATOM 644 O O . LEU A 1 85 ? 13.534 16.198 -2.749 1.00 86.94 85 LEU A O 1
ATOM 648 N N . SER A 1 86 ? 13.328 14.361 -4.022 1.00 82.69 86 SER A N 1
ATOM 649 C CA . SER A 1 86 ? 14.649 13.811 -3.689 1.00 82.69 86 SER A CA 1
ATOM 650 C C . SER A 1 86 ? 15.800 14.516 -4.413 1.00 82.69 86 SER A C 1
ATOM 652 O O . SER A 1 86 ? 16.914 14.536 -3.894 1.00 82.69 86 SER A O 1
ATOM 654 N N . GLU A 1 87 ? 15.542 15.106 -5.584 1.00 80.12 87 GLU A N 1
ATOM 655 C CA . GLU A 1 87 ? 16.550 15.807 -6.389 1.00 80.12 87 GLU A CA 1
ATOM 656 C C . GLU A 1 87 ? 16.757 17.269 -5.944 1.00 80.12 87 GLU A C 1
ATOM 658 O O . GLU A 1 87 ? 17.866 17.795 -6.043 1.00 80.12 87 GLU A O 1
ATOM 663 N N . GLU A 1 88 ? 15.720 17.926 -5.416 1.00 71.56 88 GLU A N 1
ATOM 664 C CA . GLU A 1 88 ? 15.707 19.367 -5.117 1.00 71.56 88 GLU A CA 1
ATOM 665 C C . GLU A 1 88 ? 16.125 19.725 -3.672 1.00 71.56 88 GLU A C 1
ATOM 667 O O . GLU A 1 88 ? 15.447 20.518 -3.032 1.00 71.56 88 GLU A O 1
ATOM 672 N N . ASP A 1 89 ? 17.198 19.146 -3.106 1.00 66.31 89 ASP A N 1
ATOM 673 C CA . ASP A 1 89 ? 17.709 19.447 -1.732 1.00 66.31 89 ASP A CA 1
ATOM 674 C C . ASP A 1 89 ? 16.607 19.424 -0.621 1.00 66.31 89 ASP A C 1
ATOM 676 O O . ASP A 1 89 ? 16.759 19.924 0.497 1.00 66.31 89 ASP A O 1
ATOM 680 N N . GLY A 1 90 ? 15.455 18.820 -0.941 1.00 66.12 90 GLY A N 1
ATOM 681 C CA . GLY A 1 90 ? 14.133 19.146 -0.404 1.00 66.12 90 GLY A CA 1
ATOM 682 C C . GLY A 1 90 ? 13.668 18.169 0.660 1.00 66.12 90 GLY A C 1
ATOM 683 O O . GLY A 1 90 ? 12.490 17.820 0.724 1.00 66.12 90 GLY A O 1
ATOM 684 N N . SER A 1 91 ? 14.597 17.711 1.499 1.00 77.75 91 SER A N 1
ATOM 685 C CA . SER A 1 91 ? 14.338 16.693 2.528 1.00 77.75 91 SER A CA 1
ATOM 686 C C . SER A 1 91 ? 13.109 17.001 3.399 1.00 77.75 91 SER A C 1
ATOM 688 O O . SER A 1 91 ? 12.315 16.106 3.677 1.00 77.75 91 SER A O 1
ATOM 690 N N . GLU A 1 92 ? 12.887 18.268 3.758 1.00 85.56 92 GLU A N 1
ATOM 691 C CA . GLU A 1 92 ? 11.707 18.708 4.516 1.00 85.56 92 GLU A CA 1
ATOM 692 C C . GLU A 1 92 ? 10.401 18.577 3.713 1.00 85.56 92 GLU A C 1
ATOM 694 O O . GLU A 1 92 ? 9.380 18.142 4.242 1.00 85.56 92 GLU A O 1
ATOM 699 N N . GLN A 1 93 ? 10.422 18.896 2.418 1.00 87.50 93 GLN A N 1
ATOM 700 C CA . GLN A 1 93 ? 9.249 18.776 1.549 1.00 87.50 93 GLN A CA 1
ATOM 701 C C . GLN A 1 93 ? 8.870 17.312 1.325 1.00 87.50 93 GLN A C 1
ATOM 703 O O . GLN A 1 93 ? 7.685 16.982 1.313 1.00 87.50 93 GLN A O 1
ATOM 708 N N . LEU A 1 94 ? 9.867 16.430 1.202 1.00 88.56 94 LEU A N 1
ATOM 709 C CA . LEU A 1 94 ? 9.642 14.992 1.112 1.00 88.56 94 LEU A CA 1
ATOM 710 C C . LEU A 1 94 ? 8.993 14.447 2.391 1.00 88.56 94 LEU A C 1
ATOM 712 O O . LEU A 1 94 ? 8.032 13.687 2.303 1.00 88.56 94 LEU A O 1
ATOM 716 N N . LEU A 1 95 ? 9.470 14.863 3.568 1.00 89.00 95 LEU A N 1
ATOM 717 C CA . LEU A 1 95 ? 8.855 14.478 4.843 1.00 89.00 95 LEU A CA 1
ATOM 718 C C . LEU A 1 95 ? 7.412 14.987 4.947 1.00 89.00 95 LEU A C 1
ATOM 720 O O . LEU A 1 95 ? 6.520 14.204 5.261 1.00 89.00 95 LEU A O 1
ATOM 724 N N . ASN A 1 96 ? 7.159 16.244 4.572 1.00 91.06 96 ASN A N 1
ATOM 725 C CA . ASN A 1 96 ? 5.807 16.807 4.539 1.00 91.06 96 ASN A CA 1
ATOM 726 C C . ASN A 1 96 ? 4.878 16.045 3.580 1.00 91.06 96 ASN A C 1
ATOM 728 O O . ASN A 1 96 ? 3.710 15.810 3.894 1.00 91.06 96 ASN A O 1
ATOM 732 N N . TYR A 1 97 ? 5.385 15.640 2.412 1.00 91.88 97 TYR A N 1
ATOM 733 C CA . TYR A 1 97 ? 4.630 14.821 1.466 1.00 91.88 97 TYR A CA 1
ATOM 734 C C . TYR A 1 97 ? 4.294 13.446 2.048 1.00 91.88 97 TYR A C 1
ATOM 736 O O . TYR A 1 97 ? 3.159 12.984 1.932 1.00 91.88 97 TYR A O 1
ATOM 744 N N . LEU A 1 98 ? 5.262 12.795 2.693 1.00 92.06 98 LEU A N 1
ATOM 745 C CA . LEU A 1 98 ? 5.029 11.504 3.323 1.00 92.06 98 LEU A CA 1
ATOM 746 C C . LEU A 1 98 ? 4.024 11.620 4.480 1.00 92.06 98 LEU A C 1
ATOM 748 O O . LEU A 1 98 ? 3.120 10.791 4.571 1.00 92.06 98 LEU A O 1
ATOM 752 N N . ASP A 1 99 ? 4.099 12.668 5.299 1.00 92.06 99 ASP A N 1
ATOM 753 C CA . ASP A 1 99 ? 3.100 12.937 6.340 1.00 92.06 99 ASP A CA 1
ATOM 754 C C . ASP A 1 99 ? 1.700 13.154 5.752 1.00 92.06 99 ASP A C 1
ATOM 756 O O . ASP A 1 99 ? 0.715 12.615 6.268 1.00 92.06 99 ASP A O 1
ATOM 760 N N . GLN A 1 100 ? 1.594 13.866 4.626 1.00 93.56 100 GLN A N 1
ATOM 761 C CA . GLN A 1 100 ? 0.329 13.995 3.902 1.00 93.56 100 GLN A CA 1
ATOM 762 C C . GLN A 1 100 ? -0.181 12.633 3.415 1.00 93.56 100 GLN A C 1
ATOM 764 O O . GLN A 1 100 ? -1.351 12.311 3.614 1.00 93.56 100 GLN A O 1
ATOM 769 N N . LEU A 1 101 ? 0.692 11.800 2.846 1.00 94.00 101 LEU A N 1
ATOM 770 C CA . LEU A 1 101 ? 0.340 10.455 2.393 1.00 94.00 101 LEU A CA 1
ATOM 771 C C . LEU A 1 101 ? -0.128 9.563 3.553 1.00 94.00 101 LEU A C 1
ATOM 773 O O . LEU A 1 101 ? -1.105 8.824 3.418 1.00 94.00 101 LEU A O 1
ATOM 777 N N . LYS A 1 102 ? 0.527 9.656 4.715 1.00 94.81 102 LYS A N 1
ATOM 778 C CA . LYS A 1 102 ? 0.082 8.997 5.950 1.00 94.81 102 LYS A CA 1
ATOM 779 C C . LYS A 1 102 ? -1.321 9.457 6.335 1.00 94.81 102 LYS A C 1
ATOM 781 O O . LYS A 1 102 ? -2.163 8.608 6.629 1.00 94.81 102 LYS A O 1
ATOM 786 N N . ASN A 1 103 ? -1.593 10.760 6.300 1.00 94.56 103 ASN A N 1
ATOM 787 C CA . ASN A 1 103 ? -2.920 11.297 6.603 1.00 94.56 103 ASN A CA 1
ATOM 788 C C . ASN A 1 103 ? -3.980 10.797 5.616 1.00 94.56 103 ASN A C 1
ATOM 790 O O . ASN A 1 103 ? -5.078 10.436 6.039 1.00 94.56 103 ASN A O 1
ATOM 794 N N . ASP A 1 104 ? -3.647 10.699 4.330 1.00 95.25 104 ASP A N 1
ATOM 795 C CA . ASP A 1 104 ? -4.561 10.179 3.313 1.00 95.25 104 ASP A CA 1
ATOM 796 C C . ASP A 1 104 ? -4.876 8.689 3.551 1.00 95.25 104 ASP A C 1
ATOM 798 O O . ASP A 1 104 ? -6.041 8.284 3.489 1.00 95.25 104 ASP A O 1
ATOM 802 N N . ILE A 1 105 ? -3.872 7.881 3.919 1.00 95.62 105 ILE A N 1
ATOM 803 C CA . ILE A 1 105 ? -4.054 6.467 4.298 1.00 95.62 105 ILE A CA 1
ATOM 804 C C . ILE A 1 105 ? -4.935 6.352 5.547 1.00 95.62 105 ILE A C 1
ATOM 806 O O . ILE A 1 105 ? -5.898 5.583 5.561 1.00 95.62 105 ILE A O 1
ATOM 810 N N . VAL A 1 106 ? -4.636 7.124 6.594 1.00 96.25 106 VAL A N 1
ATOM 811 C CA . VAL A 1 106 ? -5.410 7.145 7.846 1.00 96.25 106 VAL A CA 1
ATOM 812 C C . VAL A 1 106 ? -6.859 7.545 7.572 1.00 96.25 106 VAL A C 1
ATOM 814 O O . VAL A 1 106 ? -7.784 6.883 8.050 1.00 96.25 106 VAL A O 1
ATOM 817 N N . HIS A 1 107 ? -7.078 8.577 6.760 1.00 95.56 107 HIS A N 1
ATOM 818 C CA . HIS A 1 107 ? -8.411 9.037 6.397 1.00 95.56 107 HIS A CA 1
ATOM 819 C C . HIS A 1 107 ? -9.179 7.979 5.593 1.00 95.56 107 HIS A C 1
ATOM 821 O O . HIS A 1 107 ? -10.378 7.784 5.826 1.00 95.56 107 HIS A O 1
ATOM 827 N N . GLU A 1 108 ? -8.514 7.270 4.678 1.00 96.94 108 GLU A N 1
ATOM 828 C CA . GLU A 1 108 ? -9.134 6.173 3.932 1.00 96.94 108 GLU A CA 1
ATOM 829 C C . GLU A 1 108 ? -9.504 5.005 4.853 1.00 96.94 108 GLU A C 1
ATOM 831 O O . GLU A 1 108 ? -10.614 4.485 4.757 1.00 96.94 108 GLU A O 1
ATOM 836 N N . LEU A 1 109 ? -8.658 4.651 5.823 1.00 96.38 109 LEU A N 1
ATOM 837 C CA . LEU A 1 109 ? -8.974 3.621 6.821 1.00 96.38 109 LEU A CA 1
ATOM 838 C C . LEU A 1 109 ? -10.158 4.009 7.723 1.00 96.38 109 LEU A C 1
ATOM 840 O O . LEU A 1 109 ? -10.948 3.144 8.116 1.00 96.38 109 LEU A O 1
ATOM 844 N N . GLN A 1 110 ? -10.293 5.294 8.062 1.00 95.75 110 GLN A N 1
ATOM 845 C CA . GLN A 1 110 ? -11.371 5.797 8.922 1.00 95.75 110 GLN A CA 1
ATOM 846 C C . GLN A 1 110 ? -12.709 5.907 8.204 1.00 95.75 110 GLN A C 1
ATOM 848 O O . GLN A 1 110 ? -13.738 5.588 8.801 1.00 95.75 110 GLN A O 1
ATOM 853 N N . ASN A 1 111 ? -12.700 6.372 6.953 1.00 94.38 111 ASN A N 1
ATOM 854 C CA . ASN A 1 111 ? -13.915 6.771 6.243 1.00 94.38 111 ASN A CA 1
ATOM 855 C C . ASN A 1 111 ? -14.281 5.831 5.092 1.00 94.38 111 ASN A C 1
ATOM 857 O O . ASN A 1 111 ? -15.450 5.794 4.704 1.00 94.38 111 ASN A O 1
ATOM 861 N N . ASN A 1 112 ? -13.319 5.056 4.579 1.00 94.56 112 ASN A N 1
ATOM 862 C CA . ASN A 1 112 ? -13.461 4.207 3.394 1.00 94.56 112 ASN A CA 1
ATOM 863 C C . ASN A 1 112 ? -14.132 4.976 2.244 1.00 94.56 112 ASN A C 1
ATOM 865 O O . ASN A 1 112 ? -15.152 4.553 1.689 1.00 94.56 112 ASN A O 1
ATOM 869 N N . LYS A 1 113 ? -13.612 6.178 1.957 1.00 93.12 113 LYS A N 1
ATOM 870 C CA . LYS A 1 113 ? -14.228 7.146 1.039 1.00 93.12 113 LYS A CA 1
ATOM 871 C C . LYS A 1 113 ? -14.369 6.555 -0.361 1.00 93.12 113 LYS A C 1
ATOM 873 O O . LYS A 1 113 ? -15.380 6.797 -1.023 1.00 93.12 113 LYS A O 1
ATOM 878 N N . HIS A 1 114 ? -13.387 5.767 -0.788 1.00 93.19 114 HIS A N 1
ATOM 879 C CA . HIS A 1 114 ? -13.354 5.155 -2.112 1.00 93.19 114 HIS A CA 1
ATOM 880 C C . HIS A 1 114 ? -14.074 3.801 -2.160 1.00 93.19 114 HIS A C 1
ATOM 882 O O . HIS A 1 114 ? -14.275 3.260 -3.245 1.00 93.19 114 HIS A O 1
ATOM 888 N N . LYS A 1 115 ? -14.540 3.282 -1.011 1.00 93.94 115 LYS A N 1
ATOM 889 C CA . LYS A 1 115 ? -15.241 1.99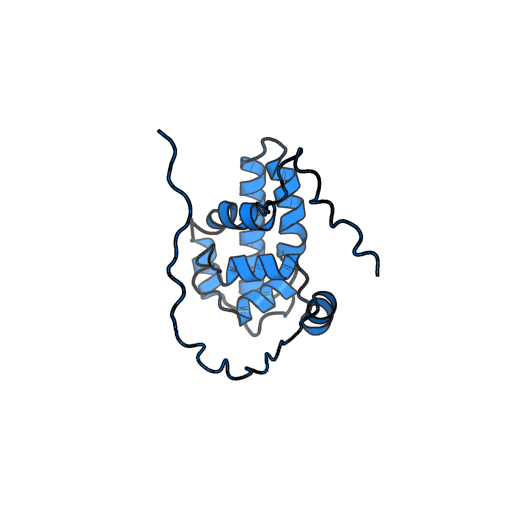1 -0.879 1.00 93.94 115 LYS A CA 1
ATOM 890 C C . LYS A 1 115 ? -14.407 0.796 -1.359 1.00 93.94 115 LYS A C 1
ATOM 892 O O . LYS A 1 115 ? -14.962 -0.213 -1.788 1.00 93.94 115 LYS A O 1
ATOM 897 N N . CYS A 1 116 ? -13.084 0.915 -1.286 1.00 93.81 116 CYS A N 1
ATOM 898 C CA . CYS A 1 116 ? -12.149 -0.142 -1.667 1.00 93.81 116 CYS A CA 1
ATOM 899 C C . CYS A 1 116 ? -11.833 -1.096 -0.504 1.00 93.81 116 CYS A C 1
ATOM 901 O O . CYS A 1 116 ? -11.283 -2.171 -0.728 1.00 93.81 116 CYS A O 1
ATOM 903 N N . LEU A 1 117 ? -12.185 -0.723 0.731 1.00 93.88 117 LEU A N 1
ATOM 904 C CA . LEU A 1 117 ? -12.022 -1.553 1.923 1.00 93.88 117 LEU A CA 1
ATOM 905 C C . LEU A 1 117 ? -13.328 -2.283 2.261 1.00 93.88 117 LEU A C 1
ATOM 907 O O . LEU A 1 117 ? -14.423 -1.766 2.030 1.00 93.88 117 LEU A O 1
ATOM 911 N N . SER A 1 118 ? -13.219 -3.468 2.862 1.00 92.00 118 SER A N 1
ATOM 912 C CA . SER A 1 118 ? -14.373 -4.266 3.301 1.00 92.00 118 SER A CA 1
ATOM 913 C C . SER A 1 118 ? -15.113 -3.650 4.495 1.00 92.00 118 SER A C 1
ATOM 915 O O . SER A 1 118 ? -16.326 -3.817 4.626 1.00 92.00 118 SER A O 1
ATOM 917 N N . CYS A 1 119 ? -14.404 -2.920 5.358 1.00 93.00 119 CYS A N 1
ATOM 918 C CA . CYS A 1 119 ? -14.949 -2.203 6.508 1.00 93.00 119 CYS A CA 1
ATOM 919 C C . CYS A 1 119 ? -14.046 -1.024 6.914 1.00 93.00 119 CYS A C 1
ATOM 921 O O . CYS A 1 119 ? -13.005 -0.774 6.307 1.00 93.00 119 CYS A O 1
ATOM 923 N N . HIS A 1 120 ? -14.467 -0.277 7.936 1.00 93.75 120 HIS A N 1
ATOM 924 C CA . HIS A 1 120 ? -13.679 0.798 8.538 1.00 93.75 120 HIS A CA 1
ATOM 925 C C . HIS A 1 120 ? -12.716 0.252 9.594 1.00 93.75 120 HIS A C 1
ATOM 927 O O . HIS A 1 120 ? -13.116 -0.497 10.486 1.00 93.75 120 HIS A O 1
ATOM 933 N N . PHE A 1 121 ? -11.465 0.706 9.562 1.00 94.69 121 PHE A N 1
ATOM 934 C CA . PHE A 1 121 ? -10.399 0.250 10.458 1.00 94.69 121 PHE A CA 1
ATOM 935 C C . PHE A 1 121 ? -9.999 1.348 11.453 1.00 94.69 121 PHE A C 1
ATOM 937 O O . PHE A 1 121 ? -8.840 1.743 11.546 1.00 94.69 121 PHE A O 1
ATOM 944 N N . GLN A 1 122 ? -10.964 1.853 12.230 1.00 94.44 122 GLN A N 1
ATOM 945 C CA . GLN A 1 122 ? -10.766 3.014 13.117 1.00 94.44 122 GLN A CA 1
ATOM 946 C C . GLN A 1 122 ? -9.655 2.830 14.160 1.00 94.44 122 GLN A C 1
ATOM 948 O O . GLN A 1 122 ? -8.939 3.780 14.470 1.00 94.44 122 GLN A O 1
ATOM 953 N N . LYS A 1 123 ? -9.524 1.625 14.729 1.00 94.94 123 LYS A N 1
ATOM 954 C CA . LYS A 1 123 ? -8.479 1.332 15.720 1.00 94.94 123 LYS A CA 1
ATOM 955 C C . LYS A 1 123 ? -7.091 1.427 15.084 1.00 94.94 123 LYS A C 1
ATOM 957 O O . LYS A 1 123 ? -6.248 2.154 15.592 1.00 94.94 123 LYS A O 1
ATOM 962 N N . LEU A 1 124 ? -6.913 0.758 13.946 1.00 94.81 124 LEU A N 1
ATOM 963 C CA . LEU A 1 124 ? -5.671 0.777 13.180 1.00 94.81 124 LEU A CA 1
ATOM 964 C C . LEU A 1 124 ? -5.315 2.199 12.740 1.00 94.81 124 LEU A C 1
ATOM 966 O O . LEU A 1 124 ? -4.185 2.628 12.909 1.00 94.81 124 LEU A O 1
ATOM 970 N N . ALA A 1 125 ? -6.293 2.966 12.256 1.00 95.31 125 ALA A N 1
ATOM 971 C CA . ALA A 1 125 ? -6.070 4.346 11.847 1.00 95.31 125 ALA A CA 1
ATOM 972 C C . ALA A 1 125 ? -5.504 5.223 12.980 1.00 95.31 125 ALA A C 1
ATOM 974 O O . ALA A 1 125 ? -4.574 5.988 12.748 1.00 95.31 125 ALA A O 1
ATOM 975 N N . LYS A 1 126 ? -6.015 5.075 14.212 1.00 94.69 126 LYS A N 1
ATOM 976 C CA . LYS A 1 126 ? -5.491 5.790 15.391 1.00 94.69 126 LYS A CA 1
ATOM 977 C C . LYS A 1 126 ? -4.082 5.336 15.775 1.00 94.69 126 LYS A C 1
ATOM 979 O O . LYS A 1 126 ? -3.260 6.162 16.150 1.00 94.69 126 LYS A O 1
ATOM 984 N N . GLU A 1 127 ? -3.809 4.035 15.693 1.00 94.81 127 GLU A N 1
ATOM 985 C CA . GLU A 1 127 ? -2.474 3.482 15.963 1.00 94.81 127 GLU A CA 1
ATOM 986 C C . GLU A 1 127 ? -1.443 3.997 14.947 1.00 94.81 127 GLU A C 1
ATOM 988 O O . GLU A 1 127 ? -0.328 4.351 15.325 1.00 94.81 127 GLU A O 1
ATOM 993 N N . LEU A 1 128 ? -1.829 4.113 13.672 1.00 92.75 128 LEU A N 1
ATOM 994 C CA . LEU A 1 128 ? -0.975 4.668 12.621 1.00 92.75 128 LEU A CA 1
ATOM 995 C C . LEU A 1 128 ? -0.729 6.159 12.793 1.00 92.75 128 LEU A C 1
ATOM 997 O O . LEU A 1 128 ? 0.407 6.601 12.646 1.00 92.75 128 LEU A O 1
ATOM 1001 N N . GLU A 1 129 ? -1.760 6.929 13.132 1.00 93.25 129 GLU A N 1
ATOM 1002 C CA . GLU A 1 129 ? -1.638 8.361 13.416 1.00 93.25 129 GLU A CA 1
ATOM 1003 C C . GLU A 1 129 ? -0.594 8.620 14.518 1.00 93.25 129 GLU A C 1
ATOM 1005 O O . GLU A 1 129 ? 0.277 9.473 14.356 1.00 93.25 129 GLU A O 1
ATOM 1010 N N . GLN A 1 130 ? -0.603 7.795 15.571 1.00 91.25 130 GLN A N 1
ATOM 1011 C CA . GLN A 1 130 ? 0.326 7.861 16.708 1.00 91.25 130 GLN A CA 1
ATOM 1012 C C . GLN A 1 130 ? 1.720 7.274 16.435 1.00 91.25 130 GLN A C 1
ATOM 1014 O O . GLN A 1 130 ? 2.613 7.413 17.272 1.00 91.25 130 GLN A O 1
ATOM 1019 N N . SER A 1 131 ? 1.920 6.593 15.306 1.00 90.44 131 SER A N 1
ATOM 1020 C CA . SER A 1 131 ? 3.211 5.997 14.964 1.00 90.44 131 SER A CA 1
ATOM 1021 C C . SER A 1 131 ? 4.211 7.068 14.532 1.00 90.44 131 SER A C 1
ATOM 1023 O O . SER A 1 131 ? 3.919 7.857 13.636 1.00 90.44 131 SER A O 1
ATOM 1025 N N . ASN A 1 132 ? 5.404 7.060 15.131 1.00 84.62 132 ASN A N 1
ATOM 1026 C CA . ASN A 1 132 ? 6.505 7.954 14.749 1.00 84.62 132 ASN A CA 1
ATOM 1027 C C . ASN A 1 132 ? 7.391 7.368 13.636 1.00 84.62 132 ASN A C 1
ATOM 1029 O O . ASN A 1 132 ? 8.088 8.113 12.955 1.00 84.62 132 ASN A O 1
ATOM 1033 N N . ASP A 1 133 ? 7.379 6.043 13.463 1.00 83.69 133 ASP A N 1
ATOM 1034 C CA . ASP A 1 133 ? 8.233 5.357 12.485 1.00 83.69 133 ASP A CA 1
ATOM 1035 C C . ASP A 1 133 ? 7.607 5.362 11.088 1.00 83.69 133 ASP A C 1
ATOM 1037 O O . ASP A 1 133 ? 8.310 5.428 10.079 1.00 83.69 133 ASP A O 1
ATOM 1041 N N . PHE A 1 134 ? 6.276 5.299 11.035 1.00 84.94 134 PHE A N 1
ATOM 1042 C CA . PHE A 1 134 ? 5.507 5.385 9.805 1.00 84.94 134 PHE A CA 1
ATOM 1043 C C . PHE A 1 134 ? 5.176 6.850 9.482 1.00 84.94 134 PHE A C 1
ATOM 1045 O O . PHE A 1 134 ? 4.600 7.527 10.342 1.00 84.94 134 PHE A O 1
ATOM 1052 N N . PRO A 1 135 ? 5.442 7.334 8.254 1.00 83.56 135 PRO A N 1
ATOM 1053 C CA . PRO A 1 135 ? 5.951 6.621 7.066 1.00 83.56 135 PRO A CA 1
ATOM 1054 C C . PRO A 1 135 ? 7.462 6.787 6.805 1.00 83.56 135 PRO A C 1
ATOM 1056 O O . PRO A 1 135 ? 7.949 6.382 5.751 1.00 83.56 135 PRO A O 1
ATOM 1059 N N . THR A 1 136 ? 8.229 7.392 7.713 1.00 84.62 136 THR A N 1
ATOM 1060 C CA . THR A 1 136 ? 9.665 7.688 7.517 1.00 84.62 136 THR A CA 1
ATOM 1061 C C . THR A 1 136 ? 10.503 6.437 7.220 1.00 84.62 136 THR A C 1
ATOM 1063 O O . THR A 1 136 ? 11.487 6.490 6.478 1.00 84.62 136 THR A O 1
ATOM 1066 N N . ASN A 1 137 ? 10.079 5.278 7.726 1.00 84.94 137 ASN A N 1
ATOM 1067 C CA . ASN A 1 137 ? 10.669 3.973 7.430 1.00 84.94 137 ASN A CA 1
ATOM 1068 C C . ASN A 1 137 ? 10.579 3.549 5.945 1.00 84.94 137 ASN A C 1
ATOM 1070 O O . ASN A 1 137 ? 11.218 2.570 5.556 1.00 84.94 137 ASN A O 1
ATOM 1074 N N . TRP A 1 138 ? 9.823 4.262 5.105 1.00 88.38 138 TRP A N 1
ATOM 1075 C CA . TRP A 1 138 ? 9.681 3.982 3.672 1.00 88.38 138 TRP A CA 1
ATOM 1076 C C . TRP A 1 138 ? 10.781 4.574 2.791 1.00 88.38 138 TRP A C 1
ATOM 1078 O O . TRP A 1 138 ? 10.918 4.141 1.649 1.00 88.38 138 TRP A O 1
ATOM 1088 N N . LEU A 1 139 ? 11.602 5.497 3.300 1.00 87.31 139 LEU A N 1
ATOM 1089 C CA . LEU A 1 139 ? 12.643 6.157 2.501 1.00 87.31 139 LEU A CA 1
ATOM 1090 C C . LEU A 1 139 ? 13.669 5.168 1.921 1.00 87.31 139 LEU A C 1
ATOM 1092 O O . LEU A 1 139 ? 13.979 5.216 0.732 1.00 87.31 139 LEU A O 1
ATOM 1096 N N . SER A 1 140 ? 14.171 4.233 2.736 1.00 87.12 140 SER A N 1
ATOM 1097 C CA . SER A 1 140 ? 15.164 3.250 2.274 1.00 87.12 140 SER A CA 1
ATOM 1098 C C . SER A 1 140 ? 14.589 2.217 1.289 1.00 87.12 140 SER A C 1
ATOM 1100 O O . SER A 1 140 ? 15.256 1.926 0.300 1.00 87.12 140 SER A O 1
ATOM 1102 N N . PRO A 1 141 ? 13.389 1.648 1.498 1.00 88.00 141 PRO A N 1
ATOM 1103 C CA . PRO A 1 141 ? 12.768 0.769 0.505 1.00 88.00 141 PRO A CA 1
ATOM 1104 C C . PRO A 1 141 ? 12.411 1.491 -0.801 1.00 88.00 141 PRO A C 1
ATOM 1106 O O . PRO A 1 141 ? 12.614 0.940 -1.881 1.00 88.00 141 PRO A O 1
ATOM 1109 N N . LEU A 1 142 ? 11.911 2.730 -0.725 1.00 88.06 142 LEU A N 1
ATOM 1110 C CA . LEU A 1 142 ? 11.569 3.525 -1.908 1.00 88.06 142 LEU A CA 1
ATOM 1111 C C . LEU A 1 142 ? 12.789 3.795 -2.785 1.00 88.06 142 LEU A C 1
ATOM 1113 O O . LEU A 1 142 ? 12.716 3.599 -3.999 1.00 88.06 142 LEU A O 1
ATOM 1117 N N . SER A 1 143 ? 13.920 4.173 -2.183 1.00 86.81 143 SER A N 1
ATOM 1118 C CA . SER A 1 143 ? 15.157 4.377 -2.940 1.00 86.81 143 SER A CA 1
ATOM 1119 C C . SER A 1 143 ? 15.606 3.100 -3.652 1.00 86.81 143 SER A C 1
ATOM 1121 O O . SER A 1 143 ? 16.061 3.177 -4.790 1.00 86.81 143 SER A O 1
ATOM 1123 N N . PHE A 1 144 ? 15.401 1.924 -3.047 1.00 85.75 144 PHE A N 1
ATOM 1124 C CA . PHE A 1 144 ? 15.715 0.642 -3.675 1.00 85.75 144 PHE A CA 1
ATOM 1125 C C . PHE A 1 144 ? 14.818 0.343 -4.884 1.00 85.75 144 PHE A C 1
ATOM 1127 O O . PHE A 1 144 ? 15.324 -0.053 -5.932 1.00 85.75 144 PHE A O 1
ATOM 1134 N N . PHE A 1 145 ? 13.502 0.561 -4.771 1.00 85.12 145 PHE A N 1
ATOM 1135 C CA . PHE A 1 145 ? 12.574 0.344 -5.890 1.00 85.12 145 PHE A CA 1
ATOM 1136 C C . PHE A 1 145 ? 12.819 1.302 -7.060 1.00 85.12 145 PHE A C 1
ATOM 1138 O O . PHE A 1 145 ? 12.596 0.928 -8.212 1.00 85.12 145 PHE A O 1
ATOM 1145 N N . ILE A 1 146 ? 13.270 2.525 -6.773 1.00 83.88 146 ILE A N 1
ATOM 1146 C CA . ILE A 1 146 ? 13.477 3.576 -7.776 1.00 83.88 146 ILE A CA 1
ATOM 1147 C C . ILE A 1 146 ? 14.874 3.485 -8.405 1.00 83.88 146 ILE A C 1
ATOM 1149 O O . ILE A 1 146 ? 15.017 3.644 -9.617 1.00 83.88 146 ILE A O 1
ATOM 1153 N N . HIS A 1 147 ? 15.899 3.178 -7.611 1.00 82.12 147 HIS A N 1
ATOM 1154 C CA . HIS A 1 147 ? 17.294 3.081 -8.043 1.00 82.12 147 HIS A CA 1
ATOM 1155 C C . HIS A 1 147 ? 17.818 1.651 -7.908 1.00 82.12 147 HIS A C 1
ATOM 1157 O O . HIS A 1 147 ? 18.794 1.384 -7.202 1.00 82.12 147 HIS A O 1
ATOM 1163 N N . LEU A 1 148 ? 17.182 0.717 -8.617 1.00 74.31 148 LEU A N 1
ATOM 1164 C CA . LEU A 1 148 ? 17.671 -0.655 -8.711 1.00 74.31 148 LEU A CA 1
ATOM 1165 C C . LEU A 1 148 ? 19.118 -0.647 -9.226 1.00 74.31 148 LEU A C 1
ATOM 1167 O O . LEU A 1 148 ? 19.385 -0.344 -10.392 1.00 74.31 148 LEU A O 1
ATOM 1171 N N . SER A 1 149 ? 20.058 -1.000 -8.348 1.00 65.38 149 SER A N 1
ATOM 1172 C CA . SER A 1 149 ? 21.451 -1.241 -8.720 1.00 65.38 149 SER A CA 1
ATOM 1173 C C . SER A 1 149 ? 21.510 -2.494 -9.588 1.00 65.38 149 SER A C 1
ATOM 1175 O O . SER A 1 149 ? 21.658 -3.609 -9.092 1.00 65.38 149 SER A O 1
ATOM 1177 N N . THR A 1 150 ? 21.342 -2.331 -10.897 1.00 69.88 150 THR A N 1
ATOM 1178 C CA . THR A 1 150 ? 21.526 -3.431 -11.844 1.00 69.88 150 THR A CA 1
ATOM 1179 C C . THR A 1 150 ? 23.003 -3.556 -12.198 1.00 69.88 150 THR A C 1
ATOM 1181 O O . THR A 1 150 ? 23.729 -2.566 -12.246 1.00 69.88 150 THR A O 1
ATOM 1184 N N . SER A 1 151 ? 23.468 -4.773 -12.489 1.00 63.00 151 SER A N 1
ATOM 1185 C CA . SER A 1 151 ? 24.869 -5.057 -12.852 1.00 63.00 151 SER A CA 1
ATOM 1186 C C . SER A 1 151 ? 25.370 -4.313 -14.104 1.00 63.00 151 SER A C 1
ATOM 1188 O O . SER A 1 151 ? 26.543 -4.414 -14.447 1.00 63.00 151 SER A O 1
ATOM 1190 N N . TRP A 1 152 ? 24.494 -3.564 -14.777 1.00 56.97 152 TRP A N 1
ATOM 1191 C CA . TRP A 1 152 ? 24.737 -2.852 -16.027 1.00 56.97 152 TRP A CA 1
ATOM 1192 C C . TRP A 1 152 ? 24.888 -1.334 -15.859 1.00 56.97 152 TRP A C 1
ATOM 1194 O O . TRP A 1 152 ? 25.081 -0.634 -16.847 1.00 56.97 152 TRP A O 1
ATOM 1204 N N . THR A 1 153 ? 24.842 -0.794 -14.638 1.00 51.16 153 THR A N 1
ATOM 1205 C CA . THR A 1 153 ? 24.949 0.660 -14.397 1.00 51.16 153 THR A CA 1
ATOM 1206 C C . THR A 1 153 ? 26.378 1.219 -14.470 1.00 51.16 153 THR A C 1
ATOM 1208 O O . THR A 1 153 ? 26.588 2.390 -14.165 1.00 51.16 153 THR A O 1
ATOM 1211 N N . HIS A 1 154 ? 27.372 0.438 -14.915 1.00 50.06 154 HIS A N 1
ATOM 1212 C CA . HIS A 1 154 ? 28.697 0.973 -15.247 1.00 50.06 154 HIS A CA 1
ATOM 1213 C C . HIS A 1 154 ? 28.675 1.644 -16.634 1.00 50.06 154 HIS A C 1
ATOM 1215 O O . HIS A 1 154 ? 28.502 0.936 -17.627 1.00 50.06 154 HIS A O 1
ATOM 1221 N N . PRO A 1 155 ? 28.957 2.959 -16.760 1.00 51.91 155 PRO A N 1
ATOM 1222 C CA . PRO A 1 155 ? 28.906 3.687 -18.039 1.00 51.91 155 PRO A CA 1
ATOM 1223 C C . PRO A 1 155 ? 29.959 3.281 -19.093 1.00 51.91 155 PRO A C 1
ATOM 1225 O O . PRO A 1 155 ? 30.115 3.974 -20.094 1.00 51.91 155 PRO A O 1
ATOM 1228 N N . HIS A 1 156 ? 30.708 2.192 -18.892 1.00 51.88 156 HIS A N 1
ATOM 1229 C CA . HIS A 1 156 ? 31.835 1.806 -19.752 1.00 51.88 156 HIS A CA 1
ATOM 1230 C C . HIS A 1 156 ? 31.930 0.313 -20.090 1.00 51.88 156 HIS A C 1
ATOM 1232 O O . HIS A 1 156 ? 32.904 -0.103 -20.718 1.00 51.88 156 HIS A O 1
ATOM 1238 N N . ALA A 1 157 ? 30.942 -0.507 -19.733 1.00 49.19 157 ALA A N 1
ATOM 1239 C CA . ALA A 1 157 ? 30.908 -1.880 -20.219 1.00 49.19 157 ALA A CA 1
ATOM 1240 C C . ALA A 1 157 ? 30.152 -1.911 -21.552 1.00 49.19 157 ALA A C 1
ATOM 1242 O O . ALA A 1 157 ? 28.923 -1.899 -21.577 1.00 49.19 157 ALA A O 1
ATOM 1243 N N . ASN A 1 158 ? 30.888 -1.939 -22.667 1.00 57.12 158 ASN A N 1
ATOM 1244 C CA . ASN A 1 158 ? 30.309 -2.373 -23.938 1.00 57.12 158 ASN A CA 1
ATOM 1245 C C . ASN A 1 158 ? 29.569 -3.701 -23.692 1.00 57.12 158 ASN A C 1
ATOM 1247 O O . ASN A 1 158 ? 30.124 -4.562 -22.996 1.00 57.12 158 ASN A O 1
ATOM 1251 N N . PRO A 1 159 ? 28.346 -3.888 -24.221 1.00 55.62 159 PRO A N 1
ATOM 1252 C CA . PRO A 1 159 ? 27.695 -5.186 -24.142 1.00 55.62 159 PRO A CA 1
ATOM 1253 C C . PRO A 1 159 ? 28.649 -6.238 -24.726 1.00 55.62 159 PRO A C 1
ATOM 1255 O O . PRO A 1 159 ? 29.328 -5.943 -25.716 1.00 55.62 159 PRO A O 1
ATOM 1258 N N . PRO A 1 160 ? 28.758 -7.433 -24.118 1.00 54.25 160 PRO A N 1
ATOM 1259 C CA . PRO A 1 160 ? 29.545 -8.500 -24.708 1.00 54.25 160 PRO A CA 1
ATOM 1260 C C . PRO A 1 160 ? 29.012 -8.739 -26.119 1.00 54.25 160 PRO A C 1
ATOM 1262 O O . PRO A 1 160 ? 27.823 -9.000 -26.305 1.00 54.25 160 PRO A O 1
ATOM 1265 N N . ASP A 1 161 ? 29.893 -8.569 -27.101 1.00 57.97 161 ASP A N 1
ATOM 1266 C CA . ASP A 1 161 ? 29.627 -8.881 -28.495 1.00 57.97 161 ASP A CA 1
ATOM 1267 C C . ASP A 1 161 ? 29.276 -10.368 -28.548 1.00 57.97 161 ASP A C 1
ATOM 1269 O O . ASP A 1 161 ? 30.142 -11.239 -28.415 1.00 57.97 161 ASP A O 1
ATOM 1273 N N . PHE A 1 162 ? 27.980 -10.672 -28.637 1.00 54.53 162 PHE A N 1
ATOM 1274 C CA . PHE A 1 162 ? 27.514 -12.010 -28.957 1.00 54.53 162 PHE A CA 1
ATOM 1275 C C . PHE A 1 162 ? 27.842 -12.219 -30.427 1.00 54.53 162 PHE A C 1
ATOM 1277 O O . PHE A 1 162 ? 26.996 -12.039 -31.304 1.00 54.53 162 PHE A O 1
ATOM 1284 N N . GLY A 1 163 ? 29.118 -12.538 -30.661 1.00 47.12 163 GLY A N 1
ATOM 1285 C CA . GLY A 1 163 ? 29.675 -12.827 -31.964 1.00 47.12 163 GLY A CA 1
ATOM 1286 C C . GLY A 1 163 ? 28.703 -13.705 -32.729 1.00 47.12 163 GLY A C 1
ATOM 1287 O O . GLY A 1 163 ? 28.244 -14.736 -32.230 1.00 47.12 163 GLY A O 1
ATOM 1288 N N . GLN A 1 164 ? 28.351 -13.224 -33.917 1.00 44.03 164 GLN A N 1
ATOM 1289 C CA . GLN A 1 164 ? 27.463 -13.878 -34.858 1.00 44.03 164 GLN A CA 1
ATOM 1290 C C . GLN A 1 164 ? 27.796 -15.372 -34.911 1.00 44.03 164 GLN A C 1
ATOM 1292 O O . GLN A 1 164 ? 28.841 -15.769 -35.430 1.00 44.03 164 GLN A O 1
ATOM 1297 N N . CYS A 1 165 ? 26.903 -16.203 -34.369 1.00 48.09 165 CYS A N 1
ATOM 1298 C CA . CYS A 1 165 ? 26.874 -17.624 -34.675 1.00 48.09 165 CYS A CA 1
ATOM 1299 C C . CYS A 1 165 ? 26.485 -17.733 -36.149 1.00 48.09 165 CYS A C 1
ATOM 1301 O O . CYS A 1 165 ? 25.308 -17.794 -36.501 1.00 48.09 165 CYS A O 1
ATOM 1303 N N . THR A 1 166 ? 27.490 -17.646 -37.013 1.00 49.88 166 THR A N 1
ATOM 1304 C CA . THR A 1 166 ? 27.350 -17.978 -38.423 1.00 49.88 166 THR A CA 1
ATOM 1305 C C . THR A 1 166 ? 27.160 -19.487 -38.516 1.00 49.88 166 THR A C 1
ATOM 1307 O O . THR A 1 166 ? 27.872 -20.258 -37.872 1.00 49.88 166 THR A O 1
ATOM 1310 N N . SER A 1 167 ? 26.083 -19.859 -39.207 1.00 54.56 167 SER A N 1
ATOM 1311 C CA . SER A 1 167 ? 25.615 -21.231 -39.420 1.00 54.56 167 SER A CA 1
ATOM 1312 C C . SER A 1 167 ? 26.537 -22.035 -40.327 1.00 54.56 167 SER A C 1
ATOM 1314 O O . SER A 1 167 ? 27.201 -21.413 -41.187 1.00 54.56 167 SER A O 1
#

Foldseek 3Di:
DDPDDDDDPPPDDPDPPDDDDDDDDDDDQVVCCVPLVQHPQLVLQLCQQQHDPLGNHQPPRHNQLSSLLSNVCLRVCVLVQCVVCVVPVNVVVNVVVQVVSLVSSLCCLQPVVVVSHPDRDNVSSVVSNPDPPPPVVCNRVSCCSNDPPDPPPPPPDDPPPPDDPDD